Protein 1GDJ (pdb70)

CATH classification: 1.10.490.10

Structure (mmCIF, N/CA/C/O backbone):
data_1GDJ
#
_entry.id   1GDJ
#
_cell.length_a   93.480
_cell.length_b   51.600
_cell.length_c   38.330
_cell.angle_alpha   90.00
_cell.angle_beta   98.80
_cell.angle_gamma   90.00
#
_symmetry.space_group_name_H-M   'C 1 2 1'
#
loop_
_entity.id
_entity.type
_entity.pdbx_description
1 polymer 'LEGHEMOGLOBIN (DEOXY)'
2 non-polymer 'PROTOPORPHYRIN IX CONTAINING FE'
3 water water
#
loop_
_atom_site.group_PDB
_atom_site.id
_atom_site.type_symbol
_atom_site.label_atom_id
_atom_site.label_alt_id
_atom_site.label_comp_id
_atom_site.label_asym_id
_atom_site.label_entity_id
_atom_site.label_seq_id
_atom_site.pdbx_PDB_ins_code
_atom_site.Cartn_x
_atom_site.Cartn_y
_atom_site.Cartn_z
_atom_site.occupancy
_atom_site.B_iso_or_equiv
_atom_site.auth_seq_id
_atom_site.auth_comp_id
_atom_site.auth_asym_id
_atom_site.auth_atom_id
_atom_site.pdbx_PDB_model_num
ATOM 1 N N . GLY A 1 1 ? 53.853 -30.683 47.838 1.00 49.02 1 GLY A N 1
ATOM 2 C CA . GLY A 1 1 ? 53.941 -29.481 48.679 1.00 51.61 1 GLY A CA 1
ATOM 3 C C . GLY A 1 1 ? 52.692 -28.612 48.612 1.00 51.30 1 GLY A C 1
ATOM 4 O O . GLY A 1 1 ? 52.649 -27.491 49.201 1.00 56.25 1 GLY A O 1
ATOM 5 N N . ALA A 1 2 ? 51.682 -29.040 47.901 1.00 47.76 2 ALA A N 1
ATOM 6 C CA . ALA A 1 2 ? 50.368 -28.399 47.684 1.00 40.21 2 ALA A CA 1
ATOM 7 C C . ALA A 1 2 ? 50.540 -26.903 47.651 1.00 37.19 2 ALA A C 1
ATOM 8 O O . ALA A 1 2 ? 49.900 -26.021 48.242 1.00 44.06 2 ALA A O 1
ATOM 10 N N . LEU A 1 3 ? 51.399 -26.409 46.889 1.00 33.31 3 LEU A N 1
ATOM 11 C CA . LEU A 1 3 ? 52.324 -25.833 46.072 1.00 27.69 3 LEU A CA 1
ATOM 12 C C . LEU A 1 3 ? 53.207 -24.784 46.741 1.00 24.19 3 LEU A C 1
ATOM 13 O O . LEU A 1 3 ? 52.979 -23.625 47.049 1.00 23.51 3 LEU A O 1
ATOM 18 N N . THR A 1 4 ? 54.418 -25.338 46.940 1.00 19.58 4 THR A N 1
ATOM 19 C CA . THR A 1 4 ? 55.516 -24.536 47.508 1.00 19.81 4 THR A CA 1
ATOM 20 C C . THR A 1 4 ? 55.843 -23.594 46.397 1.00 17.21 4 THR A C 1
ATOM 21 O O . THR A 1 4 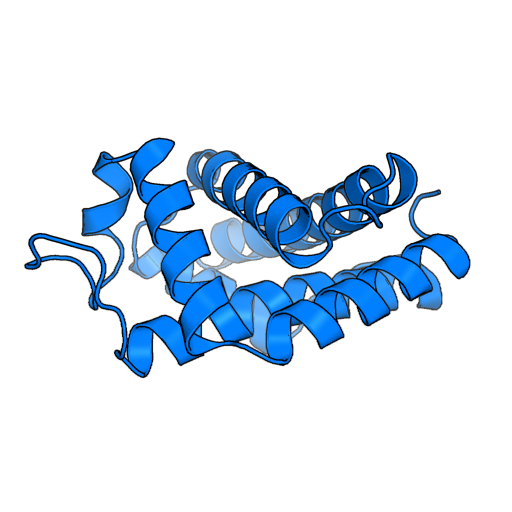? 55.455 -23.906 45.248 1.00 19.27 4 THR A O 1
ATOM 25 N N . GLU A 1 5 ? 56.516 -22.547 46.596 1.00 19.06 5 GLU A N 1
ATOM 26 C CA . GLU A 1 5 ? 56.944 -21.598 45.563 1.00 23.44 5 GLU A CA 1
ATOM 27 C C . GLU A 1 5 ? 57.888 -22.312 44.591 1.00 20.46 5 GLU A C 1
ATOM 28 O O . GLU A 1 5 ? 57.901 -21.934 43.417 1.00 15.97 5 GLU A O 1
ATOM 34 N N . SER A 1 6 ? 58.643 -23.326 45.011 1.00 21.92 6 SER A N 1
ATOM 35 C CA . SER A 1 6 ? 59.545 -24.053 44.068 1.00 16.09 6 SER A CA 1
ATOM 36 C C . SER A 1 6 ? 58.691 -24.976 43.215 1.00 13.68 6 SER A C 1
ATOM 37 O O . SER A 1 6 ? 59.006 -25.077 42.021 1.00 13.64 6 SER A O 1
ATOM 40 N N . GLN A 1 7 ? 57.671 -25.616 43.708 1.00 12.16 7 GLN A N 1
ATOM 41 C CA . GLN A 1 7 ? 56.728 -26.379 42.880 1.00 12.79 7 GLN A CA 1
ATOM 42 C C . GLN A 1 7 ? 56.060 -25.483 41.824 1.00 11.30 7 GLN A C 1
ATOM 43 O O . GLN A 1 7 ? 55.941 -25.932 40.642 1.00 10.51 7 GLN A O 1
ATOM 49 N N . ALA A 1 8 ? 55.626 -24.302 42.124 1.00 10.18 8 ALA A N 1
ATOM 50 C CA . ALA A 1 8 ? 54.986 -23.319 41.267 1.00 11.00 8 ALA A CA 1
ATOM 51 C C . ALA A 1 8 ? 55.965 -22.885 40.152 1.00 14.00 8 ALA A C 1
ATOM 52 O O . ALA A 1 8 ? 55.565 -22.802 38.976 1.00 6.89 8 ALA A O 1
ATOM 54 N N . ALA A 1 9 ? 57.211 -22.669 40.593 1.00 13.29 9 ALA A N 1
ATOM 55 C CA . ALA A 1 9 ? 58.259 -22.230 39.637 1.00 14.28 9 ALA A CA 1
ATOM 56 C C . ALA A 1 9 ? 58.523 -23.295 38.583 1.00 11.47 9 ALA A C 1
ATOM 57 O O . ALA A 1 9 ? 58.716 -23.018 37.397 1.00 8.27 9 ALA A O 1
ATOM 59 N N . LEU A 1 10 ? 58.495 -24.559 38.966 1.00 12.40 10 LEU A N 1
ATOM 60 C CA . LEU A 1 10 ? 58.713 -25.636 38.011 1.00 10.13 10 LEU A CA 1
ATOM 61 C C . LEU A 1 10 ? 57.557 -25.704 37.020 1.00 9.50 10 LEU A C 1
ATOM 62 O O . LEU A 1 10 ? 57.729 -25.994 35.799 1.00 9.23 10 LEU A O 1
ATOM 67 N N . VAL A 1 11 ? 56.317 -25.615 37.454 1.00 9.84 11 VAL A N 1
ATOM 68 C CA . VAL A 1 11 ? 55.136 -25.668 36.564 1.00 7.05 11 VAL A CA 1
ATOM 69 C C . VAL A 1 11 ? 55.342 -24.499 35.596 1.00 10.93 11 VAL A C 1
ATOM 70 O O . VAL A 1 11 ? 55.061 -24.700 34.396 1.00 5.35 11 VAL A O 1
ATOM 74 N N . LYS A 1 12 ? 55.668 -23.286 36.014 1.00 7.64 12 LYS A N 1
ATOM 75 C CA . LYS A 1 12 ? 55.835 -22.159 35.097 1.00 9.57 12 LYS A CA 1
ATOM 76 C C . LYS A 1 12 ? 56.877 -22.365 34.016 1.00 12.36 12 LYS A C 1
ATOM 77 O O . LYS A 1 12 ? 56.654 -21.998 32.834 1.00 11.61 12 LYS A O 1
ATOM 83 N N . SER A 1 13 ? 58.026 -22.859 34.410 1.00 10.78 13 SER A N 1
ATOM 84 C CA . SER A 1 13 ? 59.127 -23.074 33.456 1.00 8.47 13 SER A CA 1
ATOM 85 C C . SER A 1 13 ? 58.733 -24.245 32.551 1.00 8.38 13 SER A C 1
ATOM 86 O O . SER A 1 13 ? 59.028 -24.056 31.322 1.00 9.96 13 SER A O 1
ATOM 90 N N . SER A 1 14 ? 58.112 -25.287 33.010 1.00 6.70 14 SER A N 1
ATOM 91 C CA . SER A 1 14 ? 57.746 -26.362 32.030 1.00 6.37 14 SER A CA 1
ATOM 92 C C . SER A 1 14 ? 56.640 -25.991 31.085 1.00 9.12 14 SER A C 1
ATOM 93 O O . SER A 1 14 ? 56.575 -26.472 29.922 1.00 7.89 14 SER A O 1
ATOM 96 N N . TRP A 1 15 ? 55.814 -25.016 31.482 1.00 10.92 15 TRP A N 1
ATOM 97 C CA . TRP A 1 15 ? 54.702 -24.478 30.735 1.00 7.67 15 TRP A CA 1
ATOM 98 C C . TRP A 1 15 ? 55.285 -23.606 29.673 1.00 9.71 15 TRP A C 1
ATOM 99 O O . TRP A 1 15 ? 54.873 -23.609 28.523 1.00 9.61 15 TRP A O 1
ATOM 110 N N . GLU A 1 16 ? 56.263 -22.744 30.022 1.00 10.71 16 GLU A N 1
ATOM 111 C CA . GLU A 1 16 ? 56.928 -21.885 29.025 1.00 10.60 16 GLU A CA 1
ATOM 112 C C . GLU A 1 16 ? 57.554 -22.708 27.914 1.00 14.01 16 GLU A C 1
ATOM 113 O O . GLU A 1 16 ? 57.527 -22.398 26.689 1.00 12.83 16 GLU A O 1
ATOM 119 N N . GLU A 1 17 ? 58.199 -23.820 28.235 1.00 8.38 17 GLU A N 1
ATOM 120 C CA . GLU A 1 17 ? 58.844 -24.752 27.309 1.00 9.09 17 GLU A CA 1
ATOM 121 C C . GLU A 1 17 ? 57.819 -25.408 26.444 1.00 9.20 17 GLU A C 1
ATOM 122 O O . GLU A 1 17 ? 58.009 -25.607 25.196 1.00 9.30 17 GLU A O 1
ATOM 128 N N . PHE A 1 18 ? 56.631 -25.748 26.986 1.00 8.23 18 PHE A N 1
ATOM 129 C CA . PHE A 1 18 ? 55.468 -26.265 26.329 1.00 5.12 18 PHE A CA 1
ATOM 130 C C . PHE A 1 18 ? 55.019 -25.305 25.236 1.00 6.52 18 PHE A C 1
ATOM 131 O O . PHE A 1 18 ? 54.870 -25.564 24.026 1.00 7.37 18 PHE A O 1
ATOM 139 N N . ASN A 1 19 ? 54.858 -24.095 25.687 1.00 8.87 19 ASN A N 1
ATOM 140 C CA . ASN A 1 19 ? 54.326 -23.001 24.845 1.00 11.72 19 ASN A CA 1
ATOM 141 C C . ASN A 1 19 ? 55.327 -22.514 23.836 1.00 12.43 19 ASN A C 1
ATOM 142 O O . ASN A 1 19 ? 54.916 -21.667 23.017 1.00 18.20 19 ASN A O 1
ATOM 147 N N . ALA A 1 20 ? 56.557 -22.918 23.798 1.00 12.15 20 ALA A N 1
ATOM 148 C CA . ALA A 1 20 ? 57.585 -22.507 22.858 1.00 8.99 20 ALA A CA 1
ATOM 149 C C . ALA A 1 20 ? 57.390 -23.276 21.533 1.00 12.61 20 ALA A C 1
ATOM 150 O O . ALA A 1 20 ? 57.942 -22.764 20.548 1.00 13.30 20 ALA A O 1
ATOM 152 N N . ASN A 1 21 ? 56.733 -24.417 21.549 1.00 7.00 21 ASN A N 1
ATOM 153 C CA . ASN A 1 21 ? 56.430 -25.186 20.330 1.00 8.68 21 ASN A CA 1
ATOM 154 C C . ASN A 1 21 ? 54.972 -25.730 20.410 1.00 6.85 21 ASN A C 1
ATOM 155 O O . ASN A 1 21 ? 54.861 -26.936 20.612 1.00 9.40 21 ASN A O 1
ATOM 160 N N . ILE A 1 22 ? 54.023 -24.822 20.313 1.00 8.10 22 ILE A N 1
ATOM 161 C CA . ILE A 1 22 ? 52.616 -25.253 20.389 1.00 6.93 22 ILE A CA 1
ATOM 162 C C . ILE A 1 22 ? 52.283 -26.239 19.294 1.00 4.68 22 ILE A C 1
ATOM 163 O O . ILE A 1 22 ? 51.655 -27.290 19.601 1.00 6.24 22 ILE A O 1
ATOM 168 N N . PRO A 1 23 ? 52.725 -26.102 18.058 1.00 7.51 23 PRO A N 1
ATOM 169 C CA . PRO A 1 23 ? 52.401 -27.045 16.964 1.00 7.78 23 PRO A CA 1
ATOM 170 C C . PRO A 1 23 ? 52.809 -28.451 17.306 1.00 3.20 23 PRO A C 1
ATOM 171 O O . PRO A 1 23 ? 51.935 -29.355 17.312 1.00 10.28 23 PRO A O 1
ATOM 175 N N . LYS A 1 24 ? 54.076 -28.631 17.782 1.00 6.89 24 LYS A N 1
ATOM 176 C CA . LYS A 1 24 ? 54.485 -29.993 18.129 1.00 7.79 24 LYS A CA 1
ATOM 177 C C . LYS A 1 24 ? 53.828 -30.509 19.378 1.00 3.26 24 LYS A C 1
ATOM 178 O O . LYS A 1 24 ? 53.367 -31.700 19.358 1.00 5.63 24 LYS A O 1
ATOM 184 N N . HIS A 1 25 ? 53.846 -29.740 20.479 1.00 6.08 25 HIS A N 1
ATOM 185 C CA . HIS A 1 25 ? 53.326 -30.330 21.766 1.00 6.32 25 HIS A CA 1
ATOM 186 C C . HIS A 1 25 ? 51.829 -30.573 21.799 1.00 5.15 25 HIS A C 1
ATOM 187 O O . HIS A 1 25 ? 51.398 -31.615 22.396 1.00 6.39 25 HIS A O 1
ATOM 194 N N . THR A 1 26 ? 51.027 -29.769 21.150 1.00 4.65 26 THR A N 1
ATOM 195 C CA . THR A 1 26 ? 49.523 -29.956 21.094 1.00 5.83 26 THR A CA 1
ATOM 196 C C . THR A 1 26 ? 49.202 -31.122 20.219 1.00 6.32 26 THR A C 1
ATOM 197 O O . THR A 1 26 ? 48.313 -31.970 20.523 1.00 4.57 26 THR A O 1
ATOM 201 N N . HIS A 1 27 ? 50.006 -31.384 19.175 1.00 9.37 27 HIS A N 1
ATOM 202 C CA . HIS A 1 27 ? 49.802 -32.589 18.326 1.00 9.84 27 HIS A CA 1
ATOM 203 C C . HIS A 1 27 ? 50.117 -33.833 19.142 1.00 6.33 27 HIS A C 1
ATOM 204 O O . HIS A 1 27 ? 49.363 -34.801 19.194 1.00 5.37 27 HIS A O 1
ATOM 211 N N . ARG A 1 28 ? 51.261 -33.821 19.870 1.00 5.92 28 ARG A N 1
ATOM 212 C CA . ARG A 1 28 ? 51.689 -34.894 20.750 1.00 7.04 28 ARG A CA 1
ATOM 213 C C . ARG A 1 28 ? 50.613 -35.201 21.813 1.00 4.74 28 ARG A C 1
ATOM 214 O O . ARG A 1 28 ? 50.327 -36.406 22.046 1.00 6.48 28 ARG A O 1
ATOM 222 N N . PHE A 1 29 ? 50.106 -34.205 22.477 1.00 8.16 29 PHE A N 1
ATOM 223 C CA . PHE A 1 29 ? 49.046 -34.310 23.512 1.00 4.94 29 PHE A CA 1
ATOM 224 C C . PHE A 1 29 ? 47.877 -35.074 22.981 1.00 7.86 29 PHE A C 1
ATOM 225 O O . PHE A 1 29 ? 47.455 -36.070 23.606 1.00 2.96 29 PHE A O 1
ATOM 233 N N . PHE A 1 30 ? 47.337 -34.709 21.785 1.00 6.95 30 PHE A N 1
ATOM 234 C CA . PHE A 1 30 ? 46.146 -35.486 21.234 1.00 4.38 30 PHE A CA 1
ATOM 235 C C . PHE A 1 30 ? 46.507 -36.880 20.861 1.00 2.91 30 PHE A C 1
ATOM 236 O O . PHE A 1 30 ? 45.633 -37.769 21.047 1.00 8.07 30 PHE A O 1
ATOM 244 N N . ILE A 1 31 ? 47.685 -37.163 20.364 1.00 2.66 31 ILE A N 1
ATOM 245 C CA . ILE A 1 31 ? 48.109 -38.585 20.126 1.00 6.09 31 ILE A CA 1
ATOM 246 C C . ILE A 1 31 ? 48.01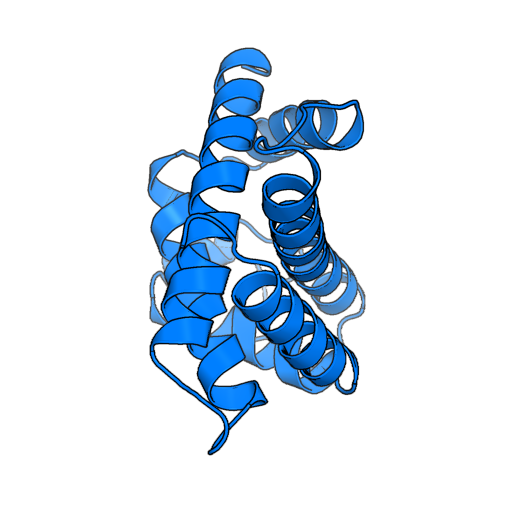9 -39.343 21.432 1.00 4.53 31 ILE A C 1
ATOM 247 O O . ILE A 1 31 ? 47.585 -40.517 21.429 1.00 3.90 31 ILE A O 1
ATOM 252 N N . LEU A 1 32 ? 48.542 -38.714 22.492 1.00 7.31 32 LEU A N 1
ATOM 253 C CA . LEU A 1 32 ? 48.560 -39.363 23.818 1.00 8.44 32 LEU A CA 1
ATOM 254 C C . LEU A 1 32 ? 47.120 -39.572 24.290 1.00 8.78 32 LEU A C 1
ATOM 255 O O . LEU A 1 32 ? 46.897 -40.685 24.779 1.00 8.78 32 LEU A O 1
ATOM 260 N N . VAL A 1 33 ? 46.200 -38.576 24.138 1.00 6.73 33 VAL A N 1
ATOM 261 C CA . VAL A 1 33 ? 44.819 -38.810 24.536 1.00 8.60 33 VAL A CA 1
ATOM 262 C C . VAL A 1 33 ? 44.257 -40.061 23.866 1.00 7.70 33 VAL A C 1
ATOM 263 O O . VAL A 1 33 ? 43.662 -40.917 24.566 1.00 6.06 33 VAL A O 1
ATOM 267 N N . LEU A 1 34 ? 44.381 -40.145 22.548 1.00 5.43 34 LEU A N 1
ATOM 268 C CA . LEU A 1 34 ? 43.800 -41.253 21.741 1.00 8.63 34 LEU A CA 1
ATOM 269 C C . LEU A 1 34 ? 44.451 -42.564 22.028 1.00 9.59 34 LEU A C 1
ATOM 270 O O . LEU A 1 34 ? 43.813 -43.634 21.929 1.00 7.88 34 LEU A O 1
ATOM 275 N N . GLU A 1 35 ? 45.692 -42.603 22.469 1.00 9.89 35 GLU A N 1
ATOM 276 C CA . GLU A 1 35 ? 46.365 -43.828 22.851 1.00 8.74 35 GLU A CA 1
ATOM 277 C C . GLU A 1 35 ? 45.767 -44.364 24.157 1.00 9.30 35 GLU A C 1
ATOM 278 O O . GLU A 1 35 ? 45.597 -45.587 24.218 1.00 10.60 35 GLU A O 1
ATOM 284 N N . ILE A 1 36 ? 45.427 -43.485 25.068 1.00 9.11 36 ILE A N 1
ATOM 285 C CA . ILE A 1 36 ? 44.818 -43.835 26.350 1.00 6.28 36 ILE A CA 1
ATOM 286 C C . ILE A 1 36 ? 43.350 -44.252 26.165 1.00 10.71 36 ILE A C 1
ATOM 287 O O . ILE A 1 36 ? 42.981 -45.288 26.723 1.00 7.47 36 ILE A O 1
ATOM 292 N N . ALA A 1 37 ? 42.605 -43.464 25.394 1.00 6.46 37 ALA A N 1
ATOM 293 C CA . ALA A 1 37 ? 41.171 -43.734 25.195 1.00 9.54 37 ALA A CA 1
ATOM 294 C C . ALA A 1 37 ? 40.788 -43.397 23.772 1.00 3.75 37 ALA A C 1
ATOM 295 O O . ALA A 1 37 ? 40.364 -42.270 23.503 1.00 8.57 37 ALA A O 1
ATOM 297 N N . PRO A 1 38 ? 40.961 -44.305 22.844 1.00 5.89 38 PRO A N 1
ATOM 298 C CA . PRO A 1 38 ? 40.620 -44.088 21.454 1.00 5.70 38 PRO A CA 1
ATOM 299 C C . PRO A 1 38 ? 39.207 -43.589 21.260 1.00 12.31 38 PRO A C 1
ATOM 300 O O . PRO A 1 38 ? 38.995 -42.752 20.350 1.00 10.83 38 PRO A O 1
ATOM 304 N N . ALA A 1 39 ? 38.220 -44.028 22.056 1.00 9.36 39 ALA A N 1
ATOM 305 C CA . ALA A 1 39 ? 36.854 -43.569 21.947 1.00 10.43 39 ALA A CA 1
ATOM 306 C C . ALA A 1 39 ? 36.753 -42.079 22.203 1.00 6.45 39 ALA A C 1
ATOM 307 O O . ALA A 1 39 ? 35.709 -41.536 21.755 1.00 11.78 39 ALA A O 1
ATOM 309 N N . ALA A 1 40 ? 37.634 -41.371 22.835 1.00 7.67 40 ALA A N 1
ATOM 310 C CA . ALA A 1 40 ? 37.550 -39.912 23.037 1.00 6.69 40 ALA A CA 1
ATOM 311 C C . ALA A 1 40 ? 37.645 -39.065 21.814 1.00 6.60 40 ALA A C 1
ATOM 312 O O . ALA A 1 40 ? 37.327 -37.796 21.749 1.00 9.67 40 ALA A O 1
ATOM 314 N N . LYS A 1 41 ? 38.037 -39.633 20.683 1.00 8.14 41 LYS A N 1
ATOM 315 C CA . LYS A 1 41 ? 38.187 -38.932 19.419 1.00 7.00 41 LYS A CA 1
ATOM 316 C C . LYS A 1 41 ? 36.927 -38.208 19.057 1.00 7.69 41 LYS A C 1
ATOM 317 O O . LYS A 1 41 ? 36.933 -36.998 18.734 1.00 9.81 41 LYS A O 1
ATOM 323 N N . ASP A 1 42 ? 35.832 -38.914 19.110 1.00 4.26 42 ASP A N 1
ATOM 324 C CA . ASP A 1 42 ? 34.497 -38.445 18.858 1.00 11.41 42 ASP A CA 1
ATOM 325 C C . ASP A 1 42 ? 34.091 -37.193 19.593 1.00 12.12 42 ASP A C 1
ATOM 326 O O . ASP A 1 42 ? 33.154 -36.521 19.076 1.00 11.54 42 ASP A O 1
ATOM 331 N N . LEU A 1 43 ? 34.631 -36.828 20.726 1.00 10.14 43 LEU A N 1
ATOM 332 C CA . LEU A 1 43 ? 34.273 -35.641 21.462 1.00 8.39 43 LEU A CA 1
ATOM 333 C C . LEU A 1 43 ? 34.829 -34.380 20.832 1.00 8.08 43 LEU A C 1
ATOM 334 O O . LEU A 1 43 ? 34.208 -33.390 21.173 1.00 8.71 43 LEU A O 1
ATOM 339 N N . PHE A 1 44 ? 35.877 -34.479 20.024 1.00 5.38 44 PHE A N 1
ATOM 340 C CA . PHE A 1 44 ? 36.494 -33.195 19.575 1.00 5.64 44 PHE A CA 1
ATOM 341 C C . PHE A 1 44 ? 36.108 -32.837 18.158 1.00 12.75 44 PHE A C 1
ATOM 342 O O . PHE A 1 44 ? 36.462 -33.678 17.306 1.00 12.90 44 PHE A O 1
ATOM 350 N N . SER A 1 45 ? 35.496 -31.719 17.855 1.00 12.64 45 SER A N 1
ATOM 351 C CA . SER A 1 45 ? 35.063 -31.380 16.479 1.00 18.50 45 SER A CA 1
ATOM 352 C C . SER A 1 45 ? 36.159 -31.473 15.434 1.00 10.94 45 SER A C 1
ATOM 353 O O . SER A 1 45 ? 35.990 -31.995 14.319 1.00 14.51 45 SER A O 1
ATOM 356 N N . PHE A 1 46 ? 37.309 -30.964 15.779 1.00 12.72 46 PHE A N 1
ATOM 357 C CA . PHE A 1 46 ? 38.533 -30.861 14.921 1.00 14.72 46 PHE A CA 1
ATOM 358 C C . PHE A 1 46 ? 39.190 -32.194 14.639 1.00 11.83 46 PHE A C 1
ATOM 359 O O . PHE A 1 46 ? 40.119 -32.222 13.821 1.00 16.24 46 PHE A O 1
ATOM 367 N N . LEU A 1 47 ? 38.810 -33.314 15.274 1.00 14.22 47 LEU A N 1
ATOM 368 C CA . LEU A 1 47 ? 39.325 -34.615 15.040 1.00 15.67 47 LEU A CA 1
ATOM 369 C C . LEU A 1 47 ? 38.350 -35.530 14.276 1.00 22.96 47 LEU A C 1
ATOM 370 O O . LEU A 1 47 ? 38.736 -36.352 13.443 1.00 22.98 47 LEU A O 1
ATOM 375 N N . LYS A 1 48 ? 37.136 -35.552 14.839 1.00 33.05 48 LYS A N 1
ATOM 376 C CA . LYS A 1 48 ? 36.101 -36.481 14.334 1.00 37.42 48 LYS A CA 1
ATOM 377 C C . LYS A 1 48 ? 36.117 -36.292 12.823 1.00 37.21 48 LYS A C 1
ATOM 378 O O . LYS A 1 48 ? 35.834 -35.163 12.389 1.00 43.53 48 LYS A O 1
ATOM 384 N N . GLY A 1 49 ? 36.490 -37.311 12.104 1.00 38.33 49 GLY A N 1
ATOM 385 C CA . GLY A 1 49 ? 36.534 -37.274 10.646 1.00 39.23 49 GLY A CA 1
ATOM 386 C C . GLY A 1 49 ? 37.902 -37.385 10.032 1.00 39.71 49 GLY A C 1
ATOM 387 O O . GLY A 1 49 ? 37.955 -37.285 8.760 1.00 44.97 49 GLY A O 1
ATOM 388 N N . THR A 1 50 ? 38.951 -37.584 10.806 1.00 33.44 50 THR A N 1
ATOM 389 C CA . TH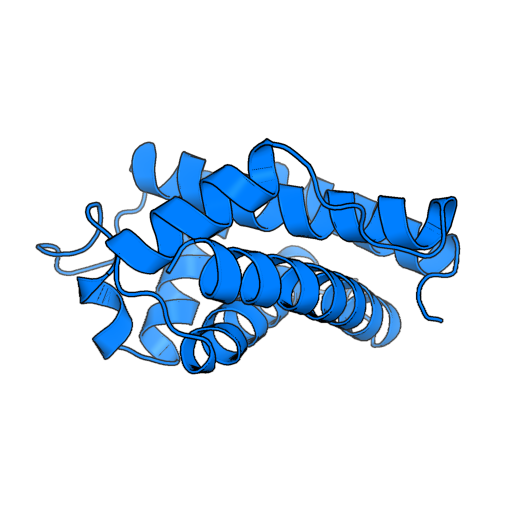R A 1 50 ? 40.325 -37.666 10.388 1.00 29.33 50 THR A CA 1
ATOM 390 C C . THR A 1 50 ? 40.932 -39.064 10.592 1.00 33.39 50 THR A C 1
ATOM 391 O O . THR A 1 50 ? 40.464 -39.942 11.325 1.00 33.07 50 THR A O 1
ATOM 395 N N . SER A 1 51 ? 42.045 -39.225 9.865 1.00 34.54 51 SER A N 1
ATOM 396 C CA . SER A 1 51 ? 42.742 -40.528 9.938 1.00 39.60 51 SER A CA 1
ATOM 397 C C . SER A 1 51 ? 43.742 -40.405 11.074 1.00 40.88 51 SER A C 1
ATOM 398 O O . SER A 1 51 ? 43.732 -41.153 12.079 1.00 44.43 51 SER A O 1
ATOM 401 N N . GLU A 1 52 ? 44.610 -39.409 10.891 1.00 38.97 52 GLU A N 1
ATOM 402 C CA . GLU A 1 52 ? 45.648 -39.159 11.933 1.00 32.92 52 GLU A CA 1
ATOM 403 C C . GLU A 1 52 ? 45.308 -37.806 12.567 1.00 28.02 52 GLU A C 1
ATOM 404 O O . GLU A 1 52 ? 44.507 -37.013 12.052 1.00 23.22 52 GLU A O 1
ATOM 410 N N . VAL A 1 53 ? 45.933 -37.604 13.740 1.00 22.10 53 VAL A N 1
ATOM 411 C CA . VAL A 1 53 ? 45.774 -36.319 14.439 1.00 17.17 53 VAL A CA 1
ATOM 412 C C . VAL A 1 53 ? 46.458 -35.250 13.571 1.00 13.61 53 VAL A C 1
ATOM 413 O O . VAL A 1 53 ? 47.656 -35.376 13.238 1.00 16.96 53 VAL A O 1
ATOM 417 N N . PRO A 1 54 ? 45.686 -34.246 13.175 1.00 15.01 54 PRO A N 1
ATOM 418 C CA . PRO A 1 54 ? 46.228 -33.143 12.344 1.00 13.78 54 PRO A CA 1
ATOM 419 C C . PRO A 1 54 ? 47.430 -32.508 12.969 1.00 14.06 54 PRO A C 1
ATOM 420 O O . PRO A 1 54 ? 47.598 -32.351 14.215 1.00 18.15 54 PRO A O 1
ATOM 424 N N . GLN A 1 55 ? 48.357 -32.046 12.135 1.00 12.25 55 GLN A N 1
ATOM 425 C CA . GLN A 1 55 ? 49.580 -31.427 12.682 1.00 11.61 55 GLN A CA 1
ATOM 426 C C . GLN A 1 55 ? 49.551 -29.919 12.681 1.00 7.75 55 GLN A C 1
ATOM 427 O O . GLN A 1 55 ? 50.279 -29.324 13.538 1.00 14.15 55 GLN A O 1
ATOM 433 N N . ASN A 1 56 ? 48.776 -29.312 11.810 1.00 3.62 56 ASN A N 1
ATOM 434 C CA . ASN A 1 56 ? 48.799 -27.826 11.700 1.00 6.20 56 ASN A CA 1
ATOM 435 C C . ASN A 1 56 ? 47.411 -27.252 11.745 1.00 8.00 56 ASN A C 1
ATOM 436 O O . ASN A 1 56 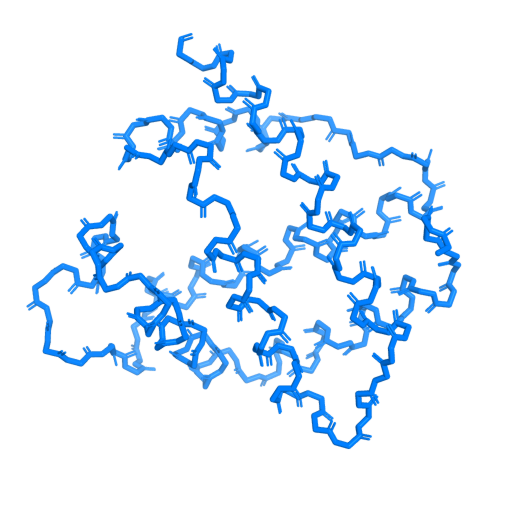? 47.096 -26.388 10.925 1.00 8.62 56 ASN A O 1
ATOM 441 N N . ASN A 1 57 ? 46.623 -27.667 12.704 1.00 8.07 57 ASN A N 1
ATOM 442 C CA . ASN A 1 57 ? 45.209 -27.227 12.803 1.00 8.06 57 ASN A CA 1
ATOM 443 C C . ASN A 1 57 ? 45.082 -26.170 13.830 1.00 7.14 57 ASN A C 1
ATOM 444 O O . ASN A 1 57 ? 45.429 -26.414 14.980 1.00 4.57 57 ASN A O 1
ATOM 449 N N . PRO A 1 58 ? 44.669 -24.954 13.578 1.00 9.58 58 PRO A N 1
ATOM 450 C CA . PRO A 1 58 ? 44.613 -23.909 14.569 1.00 8.61 58 PRO A CA 1
ATOM 451 C C . PRO A 1 58 ? 43.561 -24.115 15.647 1.00 9.59 58 PRO A C 1
ATOM 452 O O . PRO A 1 58 ? 43.657 -23.474 16.708 1.00 6.72 58 PRO A O 1
ATOM 456 N N . GLU A 1 59 ? 42.563 -24.979 15.336 1.00 7.41 59 GLU A N 1
ATOM 457 C CA . GLU A 1 59 ? 41.519 -25.194 16.379 1.00 10.32 59 GLU A CA 1
ATOM 458 C C . GLU A 1 59 ? 42.097 -26.175 17.391 1.00 5.61 59 GLU A C 1
ATOM 459 O O . GLU A 1 59 ? 41.898 -25.974 18.574 1.00 8.25 59 GLU A O 1
ATOM 465 N N . LEU A 1 60 ? 42.770 -27.217 16.928 1.00 4.33 60 LEU A N 1
ATOM 466 C CA . LEU A 1 60 ? 43.423 -28.146 17.838 1.00 5.20 60 LEU A CA 1
ATOM 467 C C . LEU A 1 60 ? 44.413 -27.394 18.767 1.00 9.52 60 LEU A C 1
ATOM 468 O O . LEU A 1 60 ? 44.391 -27.580 19.995 1.00 7.22 60 LEU A O 1
ATOM 473 N N . GLN A 1 61 ? 45.289 -26.556 18.182 1.00 7.14 61 GLN A N 1
ATOM 474 C CA . GLN A 1 61 ? 46.282 -25.734 18.793 1.00 6.77 61 GLN A CA 1
ATOM 475 C C . GLN A 1 61 ? 45.712 -24.790 19.853 1.00 6.54 61 GLN A C 1
ATOM 476 O O . GLN A 1 61 ? 46.199 -24.736 21.004 1.00 6.08 61 GLN A O 1
ATOM 482 N N . ALA A 1 62 ? 44.704 -24.026 19.559 1.00 6.22 62 ALA A N 1
ATOM 483 C CA . ALA A 1 62 ? 43.993 -23.100 20.468 1.00 10.32 62 ALA A CA 1
ATOM 484 C C . ALA A 1 62 ? 43.352 -23.864 21.638 1.00 9.68 62 ALA A C 1
ATOM 485 O O . ALA A 1 62 ? 43.498 -23.446 22.793 1.00 11.21 62 ALA A O 1
ATOM 487 N N . HIS A 1 63 ? 42.688 -24.983 21.412 1.00 6.74 63 HIS A N 1
ATOM 488 C CA . HIS A 1 63 ? 42.070 -25.767 22.447 1.00 6.30 63 HIS A CA 1
ATOM 489 C C . HIS A 1 63 ? 43.091 -26.354 23.452 1.00 9.20 63 HIS A C 1
ATOM 490 O O . HIS A 1 63 ? 42.945 -26.073 24.693 1.00 8.86 63 HIS A O 1
ATOM 497 N N . ALA A 1 64 ? 44.117 -27.105 23.062 1.00 6.64 64 ALA A N 1
ATOM 498 C CA . ALA A 1 64 ? 45.182 -27.719 23.854 1.00 6.47 64 ALA A CA 1
ATOM 499 C C . ALA A 1 64 ? 46.030 -26.615 24.510 1.00 9.50 64 ALA A C 1
ATOM 500 O O . ALA A 1 64 ? 46.337 -26.764 25.736 1.00 8.89 64 ALA A O 1
ATOM 502 N N . GLY A 1 65 ? 46.209 -25.493 23.870 1.00 4.26 65 GLY A N 1
ATOM 503 C CA . GLY A 1 65 ? 46.909 -24.325 24.414 1.00 9.06 65 GLY A CA 1
ATOM 504 C C . GLY A 1 65 ? 46.171 -23.812 25.690 1.00 13.22 65 GLY A C 1
ATOM 505 O O . GLY A 1 65 ? 46.825 -23.546 26.736 1.00 9.36 65 GLY A O 1
ATOM 506 N N . LYS A 1 66 ? 44.889 -23.608 25.683 1.00 9.31 66 LYS A N 1
ATOM 507 C CA . LYS A 1 66 ? 43.995 -23.163 26.725 1.00 10.85 66 LYS A CA 1
ATOM 508 C C . LYS A 1 66 ? 43.936 -24.149 27.887 1.00 11.43 66 LYS A C 1
ATOM 509 O O . LYS A 1 66 ? 43.963 -23.651 29.076 1.00 10.81 66 LYS A O 1
ATOM 515 N N . VAL A 1 67 ? 43.829 -25.428 27.575 1.00 9.15 67 VAL A N 1
ATOM 516 C CA . VAL A 1 67 ? 43.804 -26.478 28.589 1.00 9.06 67 VAL A CA 1
ATOM 517 C C . VAL A 1 67 ? 45.108 -26.406 29.413 1.00 11.39 67 VAL A C 1
ATOM 518 O O . VAL A 1 67 ? 45.050 -26.389 30.660 1.00 6.60 67 VAL A O 1
ATOM 522 N N . PHE A 1 68 ? 46.261 -26.420 28.720 1.00 7.79 68 PHE A N 1
ATOM 523 C CA . PHE A 1 68 ? 47.549 -26.370 29.491 1.00 6.71 68 PHE A CA 1
ATOM 524 C C . PHE A 1 68 ? 47.665 -25.058 30.253 1.00 7.98 68 PHE A C 1
ATOM 525 O O . PHE A 1 68 ? 48.189 -25.115 31.402 1.00 10.08 68 PHE A O 1
ATOM 533 N N . LYS A 1 69 ? 47.283 -23.912 29.720 1.00 7.60 69 LYS A N 1
ATOM 534 C CA . LYS A 1 69 ? 47.443 -22.623 30.418 1.00 9.13 69 LYS A CA 1
ATOM 535 C C . LYS A 1 69 ? 46.577 -22.505 31.674 1.00 8.63 69 LYS A C 1
ATOM 536 O O . LYS A 1 69 ? 47.051 -21.859 32.676 1.00 8.28 69 LYS A O 1
ATOM 542 N N . LEU A 1 70 ? 45.391 -23.061 31.670 1.00 9.39 70 LEU A N 1
ATOM 543 C CA . LEU A 1 70 ? 44.500 -23.070 32.793 1.00 6.83 70 LEU A CA 1
ATOM 544 C C . LEU A 1 70 ? 45.148 -23.998 33.840 1.00 3.22 70 LEU A C 1
ATOM 545 O O . LEU A 1 70 ? 45.036 -23.493 34.987 1.00 8.61 70 LEU A O 1
ATOM 550 N N . VAL A 1 71 ? 45.722 -25.113 33.552 1.00 5.48 71 VAL A N 1
ATOM 551 C CA . VAL A 1 71 ? 46.313 -25.877 34.691 1.00 3.14 71 VAL A CA 1
ATOM 552 C C . VAL A 1 71 ? 47.468 -25.111 35.255 1.00 6.85 71 VAL A C 1
ATOM 553 O O . VAL A 1 71 ? 47.647 -25.130 36.513 1.00 5.44 71 VAL A O 1
ATOM 557 N N . TYR A 1 72 ? 48.248 -24.478 34.403 1.00 6.37 72 TYR A N 1
ATOM 558 C CA . TYR A 1 72 ? 49.392 -23.676 34.851 1.00 7.47 72 TYR A CA 1
ATOM 559 C C . TYR A 1 72 ? 48.951 -22.542 35.746 1.00 9.41 72 TYR A C 1
ATOM 560 O O . TYR A 1 72 ? 49.501 -22.306 36.871 1.00 7.85 72 TYR A O 1
ATOM 569 N N . GLU A 1 73 ? 47.911 -21.814 35.318 1.00 6.74 73 GLU A N 1
ATOM 570 C CA . GLU A 1 73 ? 47.422 -20.687 36.128 1.00 10.23 73 GLU A CA 1
ATOM 571 C C . GLU A 1 73 ? 46.798 -21.238 37.415 1.00 6.19 73 GLU A C 1
ATOM 572 O O . GLU A 1 73 ? 46.919 -20.471 38.371 1.00 8.22 73 GLU A O 1
ATOM 578 N N . ALA A 1 74 ? 46.257 -22.429 37.464 1.00 3.64 74 ALA A N 1
ATOM 579 C CA . ALA A 1 74 ? 45.733 -23.018 38.699 1.00 9.84 74 ALA A CA 1
ATOM 580 C C . ALA A 1 74 ? 46.911 -23.288 39.663 1.00 7.19 74 ALA A C 1
ATOM 581 O O . ALA A 1 74 ? 46.752 -23.033 40.849 1.00 5.97 74 ALA A O 1
ATOM 583 N N . ALA A 1 75 ? 48.039 -23.771 39.156 1.00 8.56 75 ALA A N 1
ATOM 584 C CA . ALA A 1 75 ? 49.213 -24.013 39.970 1.00 7.54 75 ALA A CA 1
ATOM 585 C C . ALA A 1 75 ? 49.660 -22.709 40.603 1.00 6.06 75 ALA A C 1
ATOM 586 O O . ALA A 1 75 ? 49.980 -22.719 41.826 1.00 7.86 75 ALA A O 1
ATOM 588 N N . ILE A 1 76 ? 49.738 -21.632 39.965 1.00 5.91 76 ILE A N 1
ATOM 589 C CA . ILE A 1 76 ? 50.140 -20.359 40.551 1.00 9.01 76 ILE A CA 1
ATOM 590 C C . ILE A 1 76 ? 49.120 -19.912 41.623 1.00 13.48 76 ILE A C 1
ATOM 591 O O . ILE A 1 76 ? 49.528 -19.454 42.753 1.00 8.12 76 ILE A O 1
ATOM 596 N N . GLN A 1 77 ? 47.844 -20.032 41.253 1.00 5.60 77 GLN A N 1
ATOM 597 C CA . GLN A 1 77 ? 46.757 -19.675 42.169 1.00 7.13 77 GLN A CA 1
ATOM 598 C C . GLN A 1 77 ? 46.798 -20.482 43.441 1.00 6.40 77 GLN A C 1
ATOM 599 O O . GLN A 1 77 ? 46.713 -19.885 44.568 1.00 5.72 77 GLN A O 1
ATOM 605 N N . LEU A 1 78 ? 47.044 -21.783 43.434 1.00 4.36 78 LEU A N 1
ATOM 606 C CA . LEU A 1 78 ? 47.137 -22.571 44.653 1.00 7.66 78 LEU A CA 1
ATOM 607 C C . LEU A 1 78 ? 48.281 -22.142 45.540 1.00 6.13 78 LEU A C 1
ATOM 608 O O . LEU A 1 78 ? 48.222 -22.106 46.805 1.00 10.92 78 LEU A O 1
ATOM 613 N N . GLU A 1 79 ? 49.397 -21.856 44.888 1.00 10.49 79 GLU A N 1
ATOM 614 C CA . GLU A 1 79 ? 50.629 -21.443 45.577 1.00 10.22 79 GLU A CA 1
ATOM 615 C C . GLU A 1 79 ? 50.382 -20.069 46.228 1.00 6.40 79 GLU A C 1
ATOM 616 O O . GLU A 1 79 ? 50.669 -19.976 47.424 1.00 8.50 79 GLU A O 1
ATOM 622 N N . VAL A 1 80 ? 49.859 -19.127 45.498 1.00 7.58 80 VAL A N 1
ATOM 623 C CA . VAL A 1 80 ? 49.623 -17.806 46.048 1.00 9.59 80 VAL A CA 1
ATOM 624 C C . VAL A 1 80 ? 48.529 -17.619 47.089 1.00 13.29 80 VAL A C 1
ATOM 625 O O . VAL A 1 80 ? 48.706 -16.864 48.085 1.00 10.56 80 VAL A O 1
ATOM 629 N N . THR A 1 81 ? 47.384 -18.199 46.845 1.00 8.46 81 THR A N 1
ATOM 630 C CA . THR A 1 81 ? 46.170 -18.023 47.578 1.00 7.70 81 THR A CA 1
ATOM 631 C C . THR A 1 81 ? 45.768 -19.237 48.411 1.00 6.70 81 THR A C 1
ATOM 632 O O . THR A 1 81 ? 44.925 -19.025 49.314 1.00 9.92 81 THR A O 1
ATOM 636 N N . GLY A 1 82 ? 46.281 -20.369 48.076 1.00 5.38 82 GLY A N 1
ATOM 637 C CA . GLY A 1 82 ? 45.937 -21.618 48.750 1.00 8.75 82 GLY A CA 1
ATOM 638 C C . GLY A 1 82 ? 44.701 -22.303 48.177 1.00 7.50 82 GLY A C 1
ATOM 639 O O . GLY A 1 82 ? 44.348 -23.390 48.712 1.00 7.12 82 GLY A O 1
ATOM 640 N N . VAL A 1 83 ? 44.010 -21.789 47.179 1.00 8.26 83 VAL A N 1
ATOM 641 C CA . VAL A 1 83 ? 42.828 -22.381 46.617 1.00 6.85 83 VAL A CA 1
ATOM 642 C C . VAL A 1 83 ? 42.843 -22.159 45.087 1.00 4.81 83 VAL A C 1
ATOM 643 O O . VAL A 1 83 ? 43.670 -21.465 44.576 1.00 9.15 83 VAL A O 1
ATOM 647 N N . VAL A 1 84 ? 41.938 -22.784 44.399 1.00 9.91 84 VAL A N 1
ATOM 648 C CA . VAL A 1 84 ? 41.565 -22.593 42.989 1.00 7.98 84 VAL A CA 1
ATOM 649 C C . VAL A 1 84 ? 40.247 -21.761 43.127 1.00 2.80 84 VAL A C 1
ATOM 650 O O . VAL A 1 84 ? 39.259 -22.340 43.684 1.00 10.34 84 VAL A O 1
ATOM 654 N N . VAL A 1 85 ? 40.176 -20.542 42.638 1.00 6.17 85 VAL A N 1
ATOM 655 C CA . VAL A 1 85 ? 38.951 -19.748 42.723 1.00 7.25 85 VAL A CA 1
ATOM 656 C C . VAL A 1 85 ? 37.973 -19.983 41.539 1.00 11.48 85 VAL A C 1
ATOM 657 O O . VAL A 1 85 ? 38.487 -19.899 40.367 1.00 17.12 85 VAL A O 1
ATOM 661 N N . THR A 1 86 ? 36.699 -20.202 41.808 1.00 20.75 86 THR A N 1
ATOM 662 C CA . THR A 1 86 ? 35.748 -20.330 40.644 1.00 30.72 86 THR A CA 1
ATOM 663 C C . THR A 1 86 ? 35.622 -18.948 39.957 1.00 32.88 86 THR A C 1
ATOM 664 O O . THR A 1 86 ? 35.979 -17.907 40.547 1.00 36.84 86 THR A O 1
ATOM 668 N N . ASP A 1 87 ? 35.177 -18.936 38.707 1.00 30.52 87 ASP A N 1
ATOM 669 C CA . ASP A 1 87 ? 35.027 -17.563 38.099 1.00 26.84 87 ASP A CA 1
ATOM 670 C C . ASP A 1 87 ? 34.041 -17.786 36.922 1.00 28.09 87 ASP A C 1
ATOM 671 O O . ASP A 1 87 ? 33.386 -18.840 36.928 1.00 20.66 87 ASP A O 1
ATOM 676 N N . ALA A 1 88 ? 33.962 -16.746 36.112 1.00 29.44 88 ALA A N 1
ATOM 677 C CA . ALA A 1 88 ? 33.085 -16.773 34.917 1.00 31.64 88 ALA A CA 1
ATOM 678 C C . ALA A 1 88 ? 33.638 -17.787 33.915 1.00 30.13 88 ALA A C 1
ATOM 679 O O . ALA A 1 88 ? 32.894 -18.674 33.435 1.00 33.48 88 ALA A O 1
ATOM 681 N N . THR A 1 89 ? 34.930 -17.724 33.637 1.00 26.55 89 THR A N 1
ATOM 682 C CA . THR A 1 89 ? 35.545 -18.705 32.744 1.00 26.03 89 THR A CA 1
ATOM 683 C C . THR A 1 89 ? 35.303 -20.140 33.158 1.00 23.10 89 THR A C 1
ATOM 684 O O . THR A 1 89 ? 35.007 -21.025 32.280 1.00 21.39 89 THR A O 1
ATOM 688 N N . LEU A 1 90 ? 35.411 -20.497 34.432 1.00 20.90 90 LEU A N 1
ATOM 689 C CA . LEU A 1 90 ? 35.201 -21.887 34.852 1.00 15.54 90 LEU A CA 1
ATOM 690 C C . LEU A 1 90 ? 33.733 -22.245 34.914 1.00 17.20 90 LEU A C 1
ATOM 691 O O . LEU A 1 90 ? 33.423 -23.453 34.812 1.00 11.18 90 LEU A O 1
ATOM 696 N N . LYS A 1 91 ? 32.814 -21.274 35.124 1.00 19.49 91 LYS A N 1
ATOM 697 C CA . LYS A 1 91 ? 31.392 -21.746 35.132 1.00 18.61 91 LYS A CA 1
ATOM 698 C C . LYS A 1 91 ? 30.986 -21.873 33.639 1.00 15.60 91 LYS A C 1
ATOM 699 O O . LYS A 1 91 ? 30.189 -22.808 33.416 1.00 15.82 91 LYS A O 1
ATOM 705 N N . ASN A 1 92 ? 31.448 -21.012 32.744 1.00 16.74 92 ASN A N 1
ATOM 706 C CA . ASN A 1 92 ? 31.127 -21.164 31.315 1.00 18.32 92 ASN A CA 1
ATOM 707 C C . ASN A 1 92 ? 31.582 -22.585 30.883 1.00 19.67 92 ASN A C 1
ATOM 708 O O . ASN A 1 92 ? 30.783 -23.374 30.372 1.00 23.10 92 ASN A O 1
ATOM 713 N N . LEU A 1 93 ? 32.824 -22.920 31.226 1.00 17.35 93 LEU A N 1
ATOM 714 C CA . LEU A 1 93 ? 33.583 -24.148 31.005 1.00 18.77 93 LEU A CA 1
ATOM 715 C C . LEU A 1 93 ? 32.764 -25.331 31.498 1.00 13.57 93 LEU A C 1
ATOM 716 O O . LEU A 1 93 ? 32.648 -26.365 30.836 1.00 17.97 93 LEU A O 1
ATOM 721 N N . GLY A 1 94 ? 32.139 -25.178 32.627 1.00 14.54 94 GLY A N 1
ATOM 722 C CA . GLY A 1 94 ? 31.301 -26.230 33.216 1.00 11.42 94 GLY A CA 1
ATOM 723 C C . GLY A 1 94 ? 30.154 -26.458 32.192 1.00 13.86 94 GLY A C 1
ATOM 724 O O . GLY A 1 94 ? 29.853 -27.591 31.933 1.00 15.76 94 GLY A O 1
ATOM 725 N N . SER A 1 95 ? 29.622 -25.374 31.684 1.00 15.50 95 SER A N 1
ATOM 726 C CA . SER A 1 95 ? 28.486 -25.491 30.731 1.00 18.13 95 SER A CA 1
ATOM 727 C C . SER A 1 95 ? 28.968 -26.101 29.412 1.00 21.38 95 SER A C 1
ATOM 728 O O . SER A 1 95 ? 28.314 -27.096 28.947 1.00 20.13 95 SER A O 1
ATOM 732 N N . VAL A 1 96 ? 30.068 -25.693 28.793 1.00 14.86 96 VAL A N 1
ATOM 733 C CA . VAL A 1 96 ? 30.488 -26.351 27.550 1.00 17.24 96 VAL A CA 1
ATOM 734 C C . VAL A 1 96 ? 30.785 -27.835 27.734 1.00 10.54 96 VAL A C 1
ATOM 735 O O . VAL A 1 96 ? 30.474 -28.593 26.732 1.00 14.07 96 VAL A O 1
ATOM 739 N N . HIS A 1 97 ? 31.423 -28.245 28.836 1.00 8.28 97 HIS A N 1
ATOM 740 C CA . HIS A 1 97 ? 31.699 -29.686 29.000 1.00 5.70 97 HIS A CA 1
ATOM 741 C C . HIS A 1 97 ? 30.450 -30.484 29.103 1.00 4.55 97 HIS A C 1
ATOM 742 O O . HIS A 1 97 ? 30.313 -31.585 28.506 1.00 11.06 97 HIS A O 1
ATOM 754 N N . VAL A 1 98 ? 29.457 -29.994 29.811 1.00 7.94 98 VAL A N 1
ATOM 755 C CA . VAL A 1 98 ? 28.178 -30.787 29.833 1.00 13.33 98 VAL A CA 1
ATOM 756 C C . VAL A 1 98 ? 27.617 -30.934 28.405 1.00 12.20 98 VAL A C 1
ATOM 757 O O . VAL A 1 98 ? 27.119 -32.011 27.969 1.00 12.80 98 VAL A O 1
ATOM 761 N N . SER A 1 99 ? 27.638 -29.909 27.599 1.00 16.12 99 SER A N 1
ATOM 762 C CA . SER A 1 99 ? 27.109 -29.889 26.230 1.00 18.27 99 SER A CA 1
ATOM 763 C C . SER A 1 99 ? 27.786 -30.882 25.293 1.00 16.24 99 SER A C 1
ATOM 764 O O . SER A 1 99 ? 27.155 -31.492 24.440 1.00 13.91 99 SER A O 1
ATOM 767 N N . LYS A 1 100 ? 29.078 -30.984 25.459 1.00 11.23 100 LYS A N 1
ATOM 768 C CA . LYS A 1 100 ? 29.994 -31.748 24.642 1.00 11.05 100 LYS A CA 1
ATOM 769 C C . LYS A 1 100 ? 29.981 -33.206 25.022 1.00 10.73 100 LYS A C 1
ATOM 770 O O . LYS A 1 100 ? 30.509 -34.063 24.317 1.00 13.63 100 LYS A O 1
ATOM 776 N N . GLY A 1 101 ? 29.378 -33.507 26.111 1.00 8.55 101 GLY A N 1
ATOM 777 C CA . GLY A 1 101 ? 29.259 -34.860 26.625 1.00 9.54 101 GLY A CA 1
ATOM 778 C C . GLY A 1 101 ? 30.454 -35.291 27.446 1.00 8.57 101 GLY A C 1
ATOM 779 O O . GLY A 1 101 ? 30.652 -36.545 27.556 1.00 9.86 101 GLY A O 1
ATOM 780 N N . VAL A 1 102 ? 31.141 -34.343 28.052 1.00 9.35 102 VAL A N 1
ATOM 781 C CA . VAL A 1 102 ? 32.277 -34.647 28.944 1.00 7.01 102 VAL A CA 1
ATOM 782 C C . VAL A 1 102 ? 31.726 -35.069 30.300 1.00 6.34 102 VAL A C 1
ATOM 783 O O . VAL A 1 102 ? 30.895 -34.328 30.868 1.00 8.29 102 VAL A O 1
ATOM 787 N N . ALA A 1 103 ? 32.180 -36.174 30.851 1.00 6.12 103 ALA A N 1
ATOM 788 C CA . ALA A 1 103 ? 31.788 -36.698 32.135 1.00 6.59 103 ALA A CA 1
ATOM 789 C C . ALA A 1 103 ? 32.975 -36.689 33.083 1.00 10.19 103 ALA A C 1
ATOM 790 O O . ALA A 1 103 ? 34.160 -36.593 32.707 1.00 11.62 103 ALA A O 1
ATOM 792 N N . ASP A 1 104 ? 32.703 -36.917 34.363 1.00 10.59 104 ASP A N 1
ATOM 793 C CA . ASP A 1 104 ? 33.751 -36.940 35.399 1.00 10.36 104 ASP A CA 1
ATOM 794 C C . ASP A 1 104 ? 34.815 -37.986 35.083 1.00 7.20 104 ASP A C 1
ATOM 795 O O . ASP A 1 104 ? 35.979 -37.715 35.337 1.00 9.40 104 ASP A O 1
ATOM 800 N N . ALA A 1 105 ? 34.404 -39.156 34.652 1.00 7.60 105 ALA A N 1
ATOM 801 C CA . ALA A 1 105 ? 35.322 -40.264 34.373 1.00 7.46 105 ALA A CA 1
ATOM 802 C C . ALA A 1 105 ? 36.274 -40.006 33.221 1.00 6.37 105 ALA A C 1
ATOM 803 O O . ALA A 1 105 ? 37.243 -40.798 33.138 1.00 4.80 105 ALA A O 1
ATOM 805 N N . HIS A 1 106 ? 36.132 -38.933 32.452 1.00 5.38 106 HIS A N 1
ATOM 806 C CA . HIS A 1 106 ? 37.024 -38.536 31.397 1.00 6.70 106 HIS A CA 1
ATOM 807 C C . HIS A 1 106 ? 38.250 -37.814 31.976 1.00 4.50 106 HIS A C 1
ATOM 808 O O . HIS A 1 106 ? 39.235 -37.675 31.275 1.00 8.22 106 HIS A O 1
ATOM 815 N N . PHE A 1 107 ? 38.162 -37.240 33.152 1.00 5.49 107 PHE A N 1
ATOM 816 C CA . PHE A 1 107 ? 39.284 -36.426 33.696 1.00 5.58 107 PHE A CA 1
ATOM 817 C C . PHE A 1 107 ? 40.591 -37.156 33.866 1.00 2.49 107 PHE A C 1
ATOM 818 O O . PHE A 1 107 ? 41.553 -36.425 33.543 1.00 4.84 107 PHE A O 1
ATOM 826 N N . PRO A 1 108 ? 40.698 -38.375 34.325 1.00 5.98 108 PRO A N 1
ATOM 827 C CA . PRO A 1 108 ? 41.911 -39.162 34.444 1.00 6.03 108 PRO A CA 1
ATOM 828 C C . PRO A 1 108 ? 42.604 -39.335 33.065 1.00 6.22 108 PRO A C 1
ATOM 829 O O . PRO A 1 108 ? 43.817 -39.358 32.998 1.00 4.74 108 PRO A O 1
ATOM 833 N N . VAL A 1 109 ? 41.827 -39.388 31.959 1.00 5.53 109 VAL A N 1
ATOM 834 C CA . VAL A 1 109 ? 42.344 -39.479 30.583 1.00 4.11 109 VAL A CA 1
ATOM 835 C C . VAL A 1 109 ? 43.238 -38.305 30.186 1.00 5.35 109 VAL A C 1
ATOM 836 O O . VAL A 1 109 ? 44.413 -38.569 29.798 1.00 6.32 109 VAL A O 1
ATOM 840 N N . VAL A 1 110 ? 42.743 -37.102 30.360 1.00 2.72 110 VAL A N 1
ATOM 841 C CA . VAL A 1 110 ? 43.443 -35.861 30.051 1.00 7.60 110 VAL A CA 1
ATOM 842 C C . VAL A 1 110 ? 44.571 -35.647 31.093 1.00 6.36 110 VAL A C 1
ATOM 843 O O . VAL A 1 110 ? 45.635 -35.196 30.666 1.00 3.01 110 VAL A O 1
ATOM 847 N N . LYS A 1 111 ? 44.385 -36.071 32.346 1.00 4.16 111 LYS A N 1
ATOM 848 C CA . LYS A 1 111 ? 45.456 -35.987 33.333 1.00 1.55 111 LYS A CA 1
ATOM 849 C C . LYS A 1 111 ? 46.627 -36.806 32.869 1.00 2.85 111 LYS A C 1
ATOM 850 O O . LYS A 1 111 ? 47.763 -36.224 32.817 1.00 6.92 111 LYS A O 1
ATOM 856 N N . GLU A 1 112 ? 46.472 -38.101 32.518 1.00 4.89 112 GLU A N 1
ATOM 857 C CA . GLU A 1 112 ? 47.611 -38.881 32.112 1.00 6.76 112 GLU A CA 1
ATOM 858 C C . GLU A 1 112 ? 48.222 -38.356 30.825 1.00 3.54 112 GLU A C 1
ATOM 859 O O . GLU A 1 112 ? 49.536 -38.286 30.820 1.00 4.23 112 GLU A O 1
ATOM 865 N N . ALA A 1 113 ? 47.504 -37.866 29.895 1.00 7.49 113 ALA A N 1
ATOM 866 C CA . ALA A 1 113 ? 48.028 -37.297 28.649 1.00 5.19 113 ALA A CA 1
ATOM 867 C C . ALA A 1 113 ? 48.836 -36.031 28.917 1.00 3.44 113 ALA A C 1
ATOM 868 O O . ALA A 1 113 ? 49.885 -35.933 28.245 1.00 3.87 113 ALA A O 1
ATOM 870 N N . ILE A 1 114 ? 48.457 -35.219 29.829 1.00 5.06 114 ILE A N 1
ATOM 871 C CA . ILE A 1 114 ? 49.194 -33.991 30.208 1.00 2.59 114 ILE A CA 1
ATOM 872 C C . ILE A 1 114 ? 50.536 -34.358 30.857 1.00 2.73 114 ILE A C 1
ATOM 873 O O . ILE A 1 114 ? 51.548 -33.763 30.513 1.00 5.78 114 ILE A O 1
ATOM 878 N N . LEU A 1 115 ? 50.567 -35.309 31.804 1.00 3.13 115 LEU A N 1
ATOM 879 C CA . LEU A 1 115 ? 51.783 -35.686 32.522 1.00 3.83 115 LEU A CA 1
ATOM 880 C C . LEU A 1 115 ? 52.765 -36.266 31.568 1.00 5.70 115 LEU A C 1
ATOM 881 O O . LEU A 1 115 ? 53.977 -36.013 31.722 1.00 7.53 115 LEU A O 1
ATOM 886 N N . LYS A 1 116 ? 52.281 -37.071 30.658 1.00 9.49 116 LYS A N 1
ATOM 887 C CA . LYS A 1 116 ? 53.109 -37.689 29.608 1.00 6.96 116 LYS A CA 1
ATOM 888 C C . LYS A 1 116 ? 53.601 -36.627 28.619 1.00 6.17 116 LYS A C 1
ATOM 889 O O . LYS A 1 116 ? 54.786 -36.765 28.229 1.00 8.21 116 LYS A O 1
ATOM 895 N N . THR A 1 117 ? 52.891 -35.593 28.315 1.00 3.84 117 THR A N 1
ATOM 896 C CA . THR A 1 117 ? 53.263 -34.497 27.437 1.00 5.87 117 THR A CA 1
ATOM 897 C C . THR A 1 117 ? 54.393 -33.673 28.031 1.00 5.83 117 THR A C 1
ATOM 898 O O . THR A 1 117 ? 55.405 -33.379 27.417 1.00 8.88 117 THR A O 1
ATOM 902 N N . ILE A 1 118 ? 54.119 -33.293 29.282 1.00 4.67 118 ILE A N 1
ATOM 903 C CA . ILE A 1 118 ? 55.113 -32.551 30.033 1.00 8.16 118 ILE A CA 1
ATOM 904 C C . ILE A 1 118 ? 56.396 -33.381 30.190 1.00 4.05 118 ILE A C 1
ATOM 905 O O . ILE A 1 118 ? 57.529 -32.868 29.935 1.00 4.81 118 ILE A O 1
ATOM 910 N N . LYS A 1 119 ? 56.354 -34.671 30.439 1.00 7.58 119 LYS A N 1
ATOM 911 C CA . LYS A 1 119 ? 57.595 -35.471 30.528 1.00 9.21 119 LYS A CA 1
ATOM 912 C C . LYS A 1 119 ? 58.400 -35.371 29.237 1.00 12.69 119 LYS A C 1
ATOM 913 O O . LYS A 1 119 ? 59.615 -35.161 29.234 1.00 11.19 119 LYS A O 1
ATOM 919 N N . GLU A 1 120 ? 57.777 -35.497 28.061 1.00 13.44 120 GLU A N 1
ATOM 920 C CA . GLU A 1 120 ? 58.412 -35.401 26.738 1.00 12.02 120 GLU A CA 1
ATOM 921 C C . GLU A 1 120 ? 58.919 -33.986 26.488 1.00 9.52 120 GLU A C 1
ATOM 922 O O . GLU A 1 120 ? 60.092 -33.876 26.013 1.00 12.01 120 GLU A O 1
ATOM 928 N N . VAL A 1 121 ? 58.214 -32.958 26.869 1.00 10.67 121 VAL A N 1
ATOM 929 C CA . VAL A 1 121 ? 58.604 -31.532 26.667 1.00 8.26 121 VAL A CA 1
ATOM 930 C C . VAL A 1 121 ? 59.910 -31.188 27.391 1.00 11.22 121 VAL A C 1
ATOM 931 O O . VAL A 1 121 ? 60.871 -30.654 26.759 1.00 8.34 121 VAL A O 1
ATOM 935 N N . VAL A 1 122 ? 59.973 -31.512 28.678 1.00 9.11 122 VAL A N 1
ATOM 936 C CA . VAL A 1 122 ? 61.150 -31.224 29.546 1.00 8.02 122 VAL A CA 1
ATOM 937 C C . VAL A 1 122 ? 62.265 -32.243 29.348 1.00 10.50 122 VAL A C 1
ATOM 938 O O . VAL A 1 122 ? 63.431 -31.891 29.648 1.00 12.28 122 VAL A O 1
ATOM 942 N N . GLY A 1 123 ? 62.063 -33.433 28.858 1.00 11.20 123 GLY A N 1
ATOM 943 C CA . GLY A 1 123 ? 63.230 -34.318 28.635 1.00 11.07 123 GLY A CA 1
ATOM 944 C C . GLY A 1 123 ? 63.957 -34.563 29.949 1.00 13.86 123 GLY A C 1
ATOM 945 O O . GLY A 1 123 ? 63.306 -34.895 30.962 1.00 9.29 123 GLY A O 1
ATOM 946 N N . ALA A 1 124 ? 65.260 -34.435 29.866 1.00 10.91 124 ALA A N 1
ATOM 947 C CA . ALA A 1 124 ? 66.131 -34.734 31.029 1.00 9.62 124 ALA A CA 1
ATOM 948 C C . ALA A 1 124 ? 65.871 -33.897 32.259 1.00 5.64 124 ALA A C 1
ATOM 949 O O . ALA A 1 124 ? 66.406 -34.392 33.293 1.00 10.73 124 ALA A O 1
ATOM 951 N N . LYS A 1 125 ? 65.209 -32.759 32.134 1.00 8.79 125 LYS A N 1
ATOM 952 C CA . LYS A 1 125 ? 64.890 -31.953 33.327 1.00 7.92 125 LYS A CA 1
ATOM 953 C C . LYS A 1 125 ? 63.781 -32.546 34.180 1.00 2.30 125 LYS A C 1
ATOM 954 O O . LYS A 1 125 ? 63.360 -31.974 35.193 1.00 8.17 125 LYS A O 1
ATOM 960 N N . TRP A 1 126 ? 63.140 -33.656 33.755 1.00 4.58 126 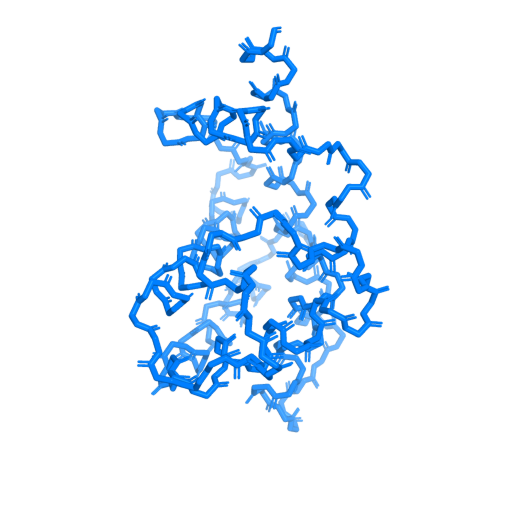TRP A N 1
ATOM 961 C CA . TRP A 1 126 ? 62.037 -34.161 34.509 1.00 7.01 126 TRP A CA 1
ATOM 962 C C . TRP A 1 126 ? 62.496 -34.614 35.919 1.00 13.86 126 TRP A C 1
ATOM 963 O O . TRP A 1 126 ? 63.572 -35.178 36.095 1.00 13.54 126 TRP A O 1
ATOM 974 N N . SER A 1 127 ? 61.598 -34.396 36.882 1.00 11.49 127 SER A N 1
ATOM 975 C CA . SER A 1 127 ? 61.711 -34.754 38.300 1.00 8.20 127 SER A CA 1
ATOM 976 C C . SER A 1 127 ? 60.338 -35.196 38.832 1.00 11.50 127 SER A C 1
ATOM 977 O O . SER A 1 127 ? 59.213 -34.980 38.316 1.00 10.01 127 SER A O 1
ATOM 980 N N . GLU A 1 128 ? 60.462 -35.871 39.958 1.00 7.90 128 GLU A N 1
ATOM 981 C CA . GLU A 1 128 ? 59.277 -36.320 40.709 1.00 12.93 128 GLU A CA 1
ATOM 982 C C . GLU A 1 128 ? 58.634 -35.065 41.195 1.00 10.50 128 GLU A C 1
ATOM 983 O O . GLU A 1 128 ? 57.385 -34.956 41.153 1.00 14.38 128 GLU A O 1
ATOM 989 N N . GLU A 1 129 ? 59.297 -34.035 41.627 1.00 9.09 129 GLU A N 1
ATOM 990 C CA . GLU A 1 129 ? 58.654 -32.820 42.100 1.00 9.59 129 GLU A CA 1
ATOM 991 C C . GLU A 1 129 ? 57.842 -32.122 41.024 1.00 8.38 129 GLU A C 1
ATOM 992 O O . GLU A 1 129 ? 56.750 -31.568 41.320 1.00 7.52 129 GLU A O 1
ATOM 998 N N . LEU A 1 130 ? 58.290 -32.115 39.801 1.00 7.30 130 LEU A N 1
ATOM 999 C CA . LEU A 1 130 ? 57.555 -31.537 38.666 1.00 5.73 130 LEU A CA 1
ATOM 1000 C C . LEU A 1 130 ? 56.243 -32.310 38.462 1.00 2.30 130 LEU A C 1
ATOM 1001 O O . LEU A 1 130 ? 55.217 -31.636 38.205 1.00 6.82 130 LEU A O 1
ATOM 1006 N N . ASN A 1 131 ? 56.280 -33.620 38.363 1.00 3.68 131 ASN A N 1
ATOM 1007 C CA . ASN A 1 131 ? 55.160 -34.513 38.203 1.00 8.08 131 ASN A CA 1
ATOM 1008 C C . ASN A 1 131 ? 54.158 -34.316 39.318 1.00 5.81 131 ASN A C 1
ATOM 1009 O O . ASN A 1 131 ? 52.983 -34.082 38.972 1.00 4.10 131 ASN A O 1
ATOM 1014 N N . SER A 1 132 ? 54.523 -34.334 40.577 1.00 8.91 132 SER A N 1
ATOM 1015 C CA . SER A 1 132 ? 53.626 -34.066 41.695 1.00 7.63 132 SER A CA 1
ATOM 1016 C C . SER A 1 132 ? 53.099 -32.654 41.621 1.00 3.55 132 SER A C 1
ATOM 1017 O O . SER A 1 132 ? 51.878 -32.362 41.832 1.00 5.33 132 SER A O 1
ATOM 1020 N N . ALA A 1 133 ? 53.744 -31.637 41.143 1.00 4.72 133 ALA A N 1
ATOM 1021 C CA . ALA A 1 133 ? 53.252 -30.264 40.983 1.00 6.41 133 ALA A CA 1
ATOM 1022 C C . ALA A 1 133 ? 52.135 -30.166 39.947 1.00 8.07 133 ALA A C 1
ATOM 1023 O O . ALA A 1 133 ? 51.058 -29.592 40.233 1.00 6.32 133 ALA A O 1
ATOM 1025 N N . TRP A 1 134 ? 52.286 -30.676 38.711 1.00 10.43 134 TRP A N 1
ATOM 1026 C CA . TRP A 1 134 ? 51.268 -30.687 37.642 1.00 6.99 134 TRP A CA 1
ATOM 1027 C C . TRP A 1 134 ? 50.071 -31.485 38.144 1.00 8.24 134 TRP A C 1
ATOM 1028 O O . TRP A 1 134 ? 48.901 -31.115 37.884 1.00 7.53 134 TRP A O 1
ATOM 1039 N N . THR A 1 135 ? 50.357 -32.587 38.872 1.00 2.28 135 THR A N 1
ATOM 1040 C CA . THR A 1 135 ? 49.316 -33.493 39.413 1.00 4.75 135 THR A CA 1
ATOM 1041 C C . THR A 1 135 ? 48.368 -32.724 40.343 1.00 3.89 135 THR A C 1
ATOM 1042 O O . THR A 1 135 ? 47.130 -32.732 40.147 1.00 6.14 135 THR A O 1
ATOM 1046 N N . ILE A 1 136 ? 48.943 -32.051 41.313 1.00 7.12 136 ILE A N 1
ATOM 1047 C CA . ILE A 1 136 ? 48.172 -31.291 42.275 1.00 7.73 136 ILE A CA 1
ATOM 1048 C C . ILE A 1 136 ? 47.387 -30.203 41.555 1.00 4.82 136 ILE A C 1
ATOM 1049 O O . ILE A 1 136 ? 46.171 -30.032 41.870 1.00 4.74 136 ILE A O 1
ATOM 1054 N N . ALA A 1 137 ? 47.972 -29.435 40.656 1.00 8.31 137 ALA A N 1
ATOM 1055 C CA . ALA A 1 137 ? 47.241 -28.320 40.005 1.00 4.00 137 ALA A CA 1
ATOM 1056 C C . ALA A 1 137 ? 46.104 -28.879 39.180 1.00 7.02 137 ALA A C 1
ATOM 1057 O O . ALA A 1 137 ? 45.033 -28.223 39.205 1.00 5.24 137 ALA A O 1
ATOM 1059 N N . TYR A 1 138 ? 46.365 -30.022 38.503 1.00 3.77 138 TYR A N 1
ATOM 1060 C CA . TYR A 1 138 ? 45.340 -30.627 37.684 1.00 4.03 138 TYR A CA 1
ATOM 1061 C C . TYR A 1 138 ? 44.171 -31.121 38.543 1.00 7.49 138 TYR A C 1
ATOM 1062 O O . TYR A 1 138 ? 43.009 -30.865 38.219 1.00 6.11 138 TYR A O 1
ATOM 1071 N N . ASP A 1 139 ? 44.486 -31.868 39.568 1.00 6.35 139 ASP A N 1
ATOM 1072 C CA . ASP A 1 139 ? 43.453 -32.390 40.507 1.00 8.19 139 ASP A CA 1
ATOM 1073 C C . ASP A 1 139 ? 42.620 -31.297 41.166 1.00 7.36 139 ASP A C 1
ATOM 1074 O O . ASP A 1 139 ? 41.382 -31.432 41.280 1.00 8.47 139 ASP A O 1
ATOM 1079 N N . GLU A 1 140 ? 43.146 -30.217 41.635 1.00 6.41 140 GLU A N 1
ATOM 1080 C CA . GLU A 1 140 ? 42.467 -29.124 42.299 1.00 7.38 140 GLU A CA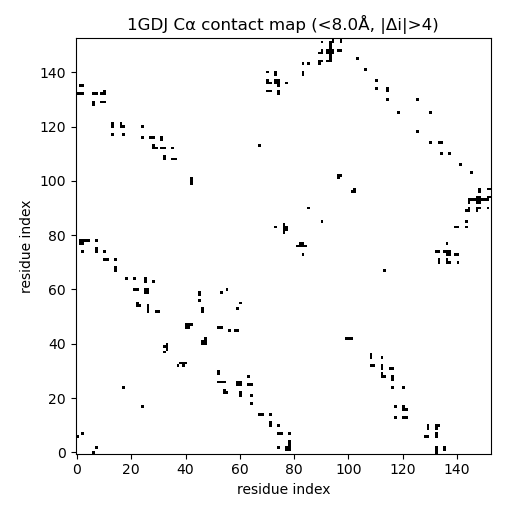 1
ATOM 1081 C C . GLU A 1 140 ? 41.611 -28.337 41.304 1.00 9.28 140 GLU A C 1
ATOM 1082 O O . GLU A 1 140 ? 40.469 -27.956 41.612 1.00 4.40 140 GLU A O 1
ATOM 1088 N N . LEU A 1 141 ? 42.124 -28.126 40.123 1.00 8.28 141 LEU A N 1
ATOM 1089 C CA . LEU A 1 141 ? 41.361 -27.483 39.042 1.00 9.01 141 LEU A CA 1
ATOM 1090 C C . LEU A 1 141 ? 40.211 -28.409 38.689 1.00 3.34 141 LEU A C 1
ATOM 1091 O O . LEU A 1 141 ? 39.078 -27.890 38.487 1.00 5.82 141 LEU A O 1
ATOM 1096 N N . ALA A 1 142 ? 40.446 -29.696 38.449 1.00 6.52 142 ALA A N 1
ATOM 1097 C CA . ALA A 1 142 ? 39.471 -30.683 38.058 1.00 5.99 142 ALA A CA 1
ATOM 1098 C C . ALA A 1 142 ? 38.327 -30.695 39.082 1.00 8.20 142 ALA A C 1
ATOM 1099 O O . ALA A 1 142 ? 37.130 -30.752 38.678 1.00 7.17 142 ALA A O 1
ATOM 1101 N N . ILE A 1 143 ? 38.595 -30.606 40.374 1.00 6.37 143 ILE A N 1
ATOM 1102 C CA . ILE A 1 143 ? 37.546 -30.554 41.407 1.00 6.44 143 ILE A CA 1
ATOM 1103 C C . ILE A 1 143 ? 36.534 -29.435 41.191 1.00 10.79 143 ILE A C 1
ATOM 1104 O O . I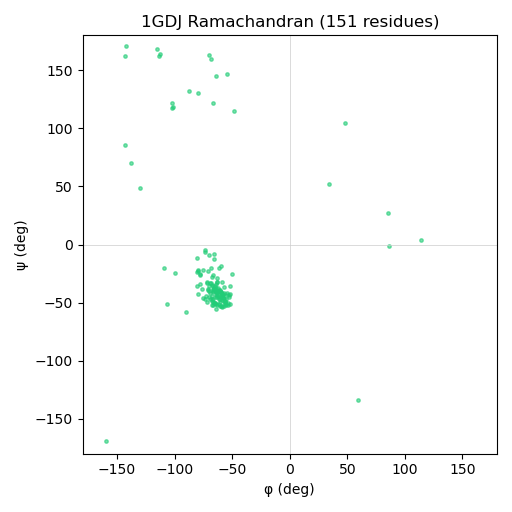LE A 1 143 ? 35.279 -29.607 41.278 1.00 6.81 143 ILE A O 1
ATOM 1109 N N . VAL A 1 144 ? 37.093 -28.268 40.918 1.00 9.08 144 VAL A N 1
ATOM 1110 C CA . VAL A 1 144 ? 36.355 -27.053 40.688 1.00 10.18 144 VAL A CA 1
ATOM 1111 C C . VAL A 1 144 ? 35.600 -27.130 39.353 1.00 12.36 144 VAL A C 1
ATOM 1112 O O . VAL A 1 144 ? 34.460 -26.571 39.377 1.00 12.22 144 VAL A O 1
ATOM 1116 N N . ILE A 1 145 ? 36.169 -27.762 38.327 1.00 7.24 145 ILE A N 1
ATOM 1117 C CA . ILE A 1 145 ? 35.452 -27.871 37.053 1.00 7.76 145 ILE A CA 1
ATOM 1118 C C . ILE A 1 145 ? 34.345 -28.870 37.239 1.00 7.86 145 ILE A C 1
ATOM 1119 O O . ILE A 1 145 ? 33.240 -28.548 36.684 1.00 9.79 145 ILE A O 1
ATOM 1124 N N . LYS A 1 146 ? 34.494 -29.986 37.847 1.00 7.78 146 LYS A N 1
ATOM 1125 C CA . LYS A 1 146 ? 33.530 -31.020 38.095 1.00 7.02 146 LYS A CA 1
ATOM 1126 C C . LYS A 1 146 ? 32.349 -30.417 38.862 1.00 11.26 146 LYS A C 1
ATOM 1127 O O . LYS A 1 146 ? 31.181 -30.762 38.528 1.00 14.01 146 LYS A O 1
ATOM 1133 N N . LYS A 1 147 ? 32.589 -29.504 39.735 1.00 12.50 147 LYS A N 1
ATOM 1134 C CA . LYS A 1 147 ? 31.530 -28.823 40.493 1.00 16.56 147 LYS A CA 1
ATOM 1135 C C . LYS A 1 147 ? 30.648 -28.041 39.562 1.00 14.36 147 LYS A C 1
ATOM 1136 O O . LYS A 1 147 ? 29.403 -28.075 39.597 1.00 18.27 147 LYS A O 1
ATOM 1142 N N . G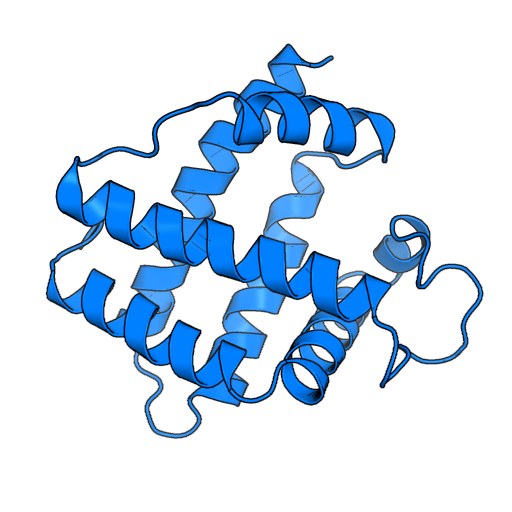LU A 1 148 ? 31.273 -27.240 38.740 1.00 16.22 148 GLU A N 1
ATOM 1143 C CA . GLU A 1 148 ? 30.550 -26.391 37.776 1.00 14.98 148 GLU A CA 1
ATOM 1144 C C . GLU A 1 148 ? 29.786 -27.211 36.780 1.00 18.09 148 GLU A C 1
ATOM 1145 O O . GLU A 1 148 ? 28.727 -26.728 36.305 1.00 21.03 148 GLU A O 1
ATOM 1151 N N . MET A 1 149 ? 30.215 -28.379 36.374 1.00 18.47 149 MET A N 1
ATOM 1152 C CA . MET A 1 149 ? 29.578 -29.310 35.451 1.00 15.60 149 MET A CA 1
ATOM 1153 C C . MET A 1 149 ? 28.288 -29.789 36.101 1.00 22.96 149 MET A C 1
ATOM 1154 O O . MET A 1 149 ? 27.172 -29.785 35.563 1.00 24.02 149 MET A O 1
ATOM 1159 N N . ASP A 1 150 ? 28.470 -30.209 37.335 1.00 25.94 150 ASP A N 1
ATOM 1160 C CA . ASP A 1 150 ? 27.409 -30.645 38.223 1.00 35.22 150 ASP A CA 1
ATOM 1161 C C . ASP A 1 150 ? 26.329 -29.554 38.282 1.00 35.21 150 ASP A C 1
ATOM 1162 O O . ASP A 1 150 ? 25.126 -29.815 38.177 1.00 35.69 150 ASP A O 1
ATOM 1167 N N . ASP A 1 151 ? 26.770 -28.339 38.423 1.00 37.95 151 ASP A N 1
ATOM 1168 C CA . ASP A 1 151 ? 26.020 -27.107 38.515 1.00 39.74 151 ASP A CA 1
ATOM 1169 C C . ASP A 1 151 ? 25.506 -26.588 37.181 1.00 42.08 151 ASP A C 1
ATOM 1170 O O . ASP A 1 151 ? 24.487 -25.852 37.224 1.00 43.21 151 ASP A O 1
ATOM 1175 N N . ALA A 1 152 ? 26.145 -26.920 36.075 1.00 40.26 152 ALA A N 1
ATOM 1176 C CA . ALA A 1 152 ? 25.720 -26.460 34.753 1.00 40.46 152 ALA A CA 1
ATOM 1177 C C . ALA A 1 152 ? 24.517 -27.306 34.325 1.00 43.21 152 ALA A C 1
ATOM 1178 O O . ALA A 1 152 ? 23.631 -26.800 33.615 1.00 45.54 152 ALA A O 1
ATOM 1180 N N . ALA A 1 153 ? 24.567 -28.545 34.754 1.00 43.57 153 ALA A N 1
ATOM 1181 C CA . ALA A 1 153 ? 23.566 -29.574 34.490 1.00 44.44 153 ALA A CA 1
ATOM 1182 C C . ALA A 1 153 ? 22.409 -29.499 35.478 1.00 42.73 153 ALA A C 1
ATOM 1183 O O . ALA A 1 153 ? 22.739 -29.650 36.691 1.00 42.87 153 ALA A O 1
#

Radius of gyration: 15.07 Å; Cα contacts (8 Å, |Δi|>4): 162; chains: 1; bounding box: 43×27×39 Å

Foldseek 3Di:
DLAAVVLLVLLVVLLVLCVVCLLVLLLQLVVQLCVLPVVCQLLDPQRVPDDGRDRDDVVSSVVSNVVSVQLSVLLVCCNVPVARDDDPVLLVLLQVCLVSVHALVCLVSSLVSVLVSSCVSCPPVDDPSNSVSSVSSSVRSSVSSNVSVVVSD

InterPro domains:
  IPR000971 Globin [PF00042] (29-145)
  IPR000971 Globin [PS01033] (3-151)
  IPR001032 Leghaemoglobin-like [PTHR22924] (3-152)
  IPR009050 Globin-like superfamily [SSF46458] (3-151)
  IPR012292 Globin/Protoglobin [G3DSA:1.10.490.10] (3-149)
  IPR019824 Leghaemoglobin, iron-binding site [PS00208] (58-69)

B-factor: mean 16.86, std 13.38, range [1.38, 64.34]

GO terms:
  GO:0005634 nucleus (C, IDA)
  GO:0005829 cytosol (C, IDA)
  GO:0010167 response to nitrate (P, IEP)

Secondary structure (DSSP, 8-state):
--S-HHHHHHHHHHHHHHHTTHHHHHHHHHHHHHHH-GGGGGG-TTTTT-SS--SS-HHHHHHHHHHHHHHHHHHHHHHHHSSPPP-HHHHHHHHHHHHHT--GGGHHHHHHHHHHHHHHHHGGG--HHHHHHHHHHHHHHHHHHHHHHHHH-

Sequence (153 aa):
GALTESQAALVKSSWEEFNANIPKHTHRFFILVLEIAPAAKDLFSFLKGTSEVPQNNPELQAHAGKVFKLVYEAAIQLEVTGVVVTDATLKNLGSVHVSKGVADAHFPVVKEAILKTIKEVVGAKWSEELNSAWTIAYDELAIVIKKEMDDAA

Solvent-accessible surface area: 7932 Å² total; per-residue (Å²): 66,79,9,65,136,66,2,4,56,68,0,83,66,5,27,81,58,0,72,90,57,37,57,131,17,0,36,80,3,1,47,8,2,33,118,70,25,95,85,8,53,91,42,37,78,27,0,106,87,49,105,128,7,28,107,124,38,101,106,2,39,53,59,0,17,135,34,0,86,49,4,23,82,5,0,52,55,15,56,101,77,54,82,18,79,42,68,83,80,10,112,98,26,0,48,62,38,60,93,124,45,33,51,78,90,55,19,76,23,34,43,71,0,1,17,83,0,2,102,87,17,8,40,113,132,80,41,144,76,6,45,45,0,0,34,41,0,15,50,67,9,8,96,12,13,66,101,12,10,110,110,48,95

Organism: Lupinus luteus (NCBI:txid3873)

Nearest PDB structures (foldseek):
  1gdk-assembly1_A  TM=1.002E+00  e=6.335E-19  Lupinus luteus
  2lh7-assembly1_A  TM=9.689E-01  e=2.011E-18  Lupinus luteus
  2gnv-assembly1_B  TM=9.021E-01  e=3.004E-10  Oryza sativa
  3qqq-assembly1_A  TM=9.001E-01  e=6.542E-09  Trema tomentosum
  6o0a-assembly1_A  TM=7.841E-01  e=2.250E-04  Malassezia yamatoensis